Protein AF-A0A779UK23-F1 (afdb_monomer_lite)

InterPro domains:
  IPR019720 Plasmid stability protein, StbB [PF10784] (1-56)
  IPR038307 StbB superfamily [G3DSA:6.10.290.20] (1-67)

Foldseek 3Di:
DVVVVVVLVPDDPVCSVVVVVVCVVVLVVCCVVPVVVSVVVVVVDPPDPPPPDPPPPPPVPPPDDPDPPPCVVVVVVVVCVVDPD

Sequence (85 aa):
EQEACNYLDSLPASERSRAQRAAFLAGLALIKRNPAFAYWMAEWPEDNLPFNTVSIKETYQDNQPSGVECNFYKIKKNIQTLFPE

Radius of gyration: 22.12 Å; chains: 1; bounding box: 39×26×66 Å

Organism: Escherichia coli (NCBI:txid562)

pLDDT: mean 75.84, std 20.15, range [37.12, 97.19]

Structure (mmCIF, N/CA/C/O backbone):
data_AF-A0A779UK23-F1
#
_entry.id   AF-A0A779UK23-F1
#
loop_
_atom_site.group_PDB
_atom_site.id
_atom_site.type_symbol
_atom_site.label_atom_id
_atom_site.label_alt_id
_atom_site.label_comp_id
_atom_site.label_asym_id
_atom_site.label_entity_id
_atom_site.label_seq_id
_atom_site.pdbx_PDB_ins_code
_atom_site.Cartn_x
_atom_site.Cartn_y
_atom_site.Cartn_z
_atom_site.occupancy
_atom_site.B_iso_or_equiv
_atom_site.auth_seq_id
_atom_site.auth_comp_id
_atom_site.auth_asym_id
_atom_site.auth_atom_id
_atom_site.pdbx_PDB_model_num
ATOM 1 N N . GLU A 1 1 ? -3.428 -0.966 -10.755 1.00 83.94 1 GLU A N 1
ATOM 2 C CA . GLU A 1 1 ? -4.378 -0.138 -9.969 1.00 83.94 1 GLU A CA 1
ATOM 3 C C . GLU A 1 1 ? -5.572 -0.944 -9.457 1.00 83.94 1 GLU A C 1
ATOM 5 O O . GLU A 1 1 ? -5.744 -0.999 -8.247 1.00 83.94 1 GLU A O 1
ATOM 10 N N . GLN A 1 2 ? -6.333 -1.624 -10.328 1.00 90.69 2 GLN A N 1
ATOM 11 C CA . GLN A 1 2 ? -7.495 -2.437 -9.926 1.00 90.69 2 GLN A CA 1
ATOM 12 C C . GLN A 1 2 ? -7.191 -3.429 -8.790 1.00 90.69 2 GLN A C 1
ATOM 14 O O . GLN A 1 2 ? -7.952 -3.498 -7.832 1.00 90.69 2 GLN A O 1
ATOM 19 N N . GLU A 1 3 ? -6.058 -4.135 -8.848 1.00 91.12 3 GLU A N 1
ATOM 20 C CA . GLU A 1 3 ? -5.635 -5.070 -7.792 1.00 91.12 3 GLU A CA 1
ATOM 21 C C .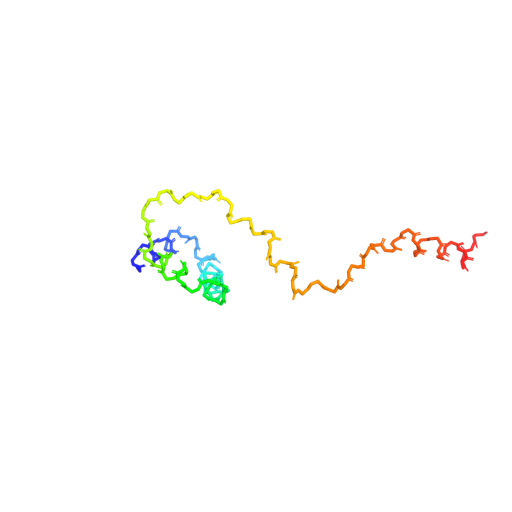 GLU A 1 3 ? -5.478 -4.404 -6.419 1.00 91.12 3 GLU A C 1
ATOM 23 O O . GLU A 1 3 ? -5.947 -4.916 -5.404 1.00 91.12 3 GLU A O 1
ATOM 28 N N . ALA A 1 4 ? -4.892 -3.206 -6.379 1.00 90.88 4 ALA A N 1
ATOM 29 C CA . ALA A 1 4 ? -4.737 -2.453 -5.141 1.00 90.88 4 ALA A CA 1
ATOM 30 C C . ALA A 1 4 ? -6.098 -2.008 -4.577 1.00 90.88 4 ALA A C 1
ATOM 32 O O . ALA A 1 4 ? -6.309 -2.050 -3.364 1.00 90.88 4 ALA A O 1
ATOM 33 N N . CYS A 1 5 ? -7.036 -1.615 -5.446 1.00 91.31 5 CYS A N 1
ATOM 34 C CA . CYS A 1 5 ? -8.407 -1.285 -5.053 1.00 91.31 5 CYS A CA 1
ATOM 35 C C . CYS A 1 5 ? -9.148 -2.513 -4.515 1.00 91.31 5 CYS A C 1
ATOM 37 O O . CYS A 1 5 ? -9.707 -2.443 -3.423 1.00 91.31 5 CYS A O 1
ATOM 39 N N . ASN A 1 6 ? -9.069 -3.649 -5.214 1.00 94.06 6 ASN A N 1
ATOM 40 C CA . ASN A 1 6 ? -9.658 -4.917 -4.778 1.00 94.06 6 ASN A CA 1
ATOM 41 C C . ASN A 1 6 ? -9.124 -5.327 -3.396 1.00 94.06 6 ASN A C 1
ATOM 43 O O . ASN A 1 6 ? -9.897 -5.704 -2.512 1.00 94.06 6 ASN A O 1
ATOM 47 N N . TYR A 1 7 ? -7.811 -5.196 -3.178 1.00 92.38 7 TYR A N 1
ATOM 48 C CA . TYR A 1 7 ? -7.203 -5.455 -1.876 1.00 92.38 7 TYR A CA 1
ATOM 49 C C . TYR A 1 7 ? -7.744 -4.511 -0.796 1.00 92.38 7 TYR A C 1
ATOM 51 O O . TYR A 1 7 ? -8.152 -4.971 0.270 1.00 92.38 7 TYR A O 1
ATOM 59 N N . LEU A 1 8 ? -7.814 -3.204 -1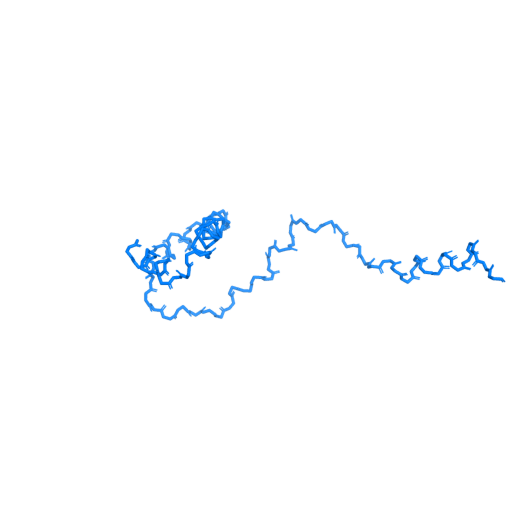.061 1.00 93.62 8 LEU A N 1
ATOM 60 C CA . LEU A 1 8 ? -8.376 -2.245 -0.105 1.00 93.62 8 LEU A CA 1
ATOM 61 C C . LEU A 1 8 ? -9.848 -2.528 0.211 1.00 93.62 8 LEU A C 1
ATOM 63 O O . LEU A 1 8 ? -10.258 -2.391 1.364 1.00 93.62 8 LEU A O 1
ATOM 67 N N . ASP A 1 9 ? -10.634 -2.952 -0.775 1.00 94.50 9 ASP A N 1
ATOM 68 C CA . ASP A 1 9 ? -12.039 -3.296 -0.579 1.00 94.50 9 ASP A CA 1
ATOM 69 C C . ASP A 1 9 ? -12.232 -4.599 0.203 1.00 94.50 9 ASP A C 1
ATOM 71 O O . ASP A 1 9 ? -13.220 -4.730 0.932 1.00 94.50 9 ASP A O 1
ATOM 75 N N . SER A 1 10 ? -11.264 -5.516 0.147 1.00 95.19 10 SER A N 1
ATOM 76 C CA . SER A 1 10 ? -11.264 -6.720 0.986 1.00 95.19 10 SER A CA 1
ATOM 77 C C . SER A 1 10 ? -11.076 -6.418 2.482 1.00 95.19 10 SER A C 1
ATOM 79 O O . SER A 1 10 ? -11.481 -7.215 3.329 1.00 95.19 10 SER A O 1
ATOM 81 N N . LEU A 1 11 ? -10.500 -5.258 2.829 1.00 94.62 11 LEU A N 1
ATOM 82 C CA . LEU A 1 11 ? -10.258 -4.876 4.220 1.00 94.62 11 LEU A CA 1
ATOM 83 C C . LEU A 1 11 ? -11.539 -4.389 4.922 1.00 94.62 11 LEU A C 1
ATOM 85 O O . LEU A 1 11 ? -12.387 -3.732 4.297 1.00 94.62 11 LEU A O 1
ATOM 89 N N . PRO A 1 12 ? -11.653 -4.597 6.252 1.00 94.25 12 PRO A N 1
ATOM 90 C CA . PRO A 1 12 ? -12.730 -4.020 7.049 1.00 94.25 12 PRO A CA 1
ATOM 91 C C . PRO A 1 12 ? -12.771 -2.493 6.919 1.00 94.25 12 PRO A C 1
ATOM 93 O O . PRO A 1 12 ? -11.732 -1.830 6.901 1.00 94.25 12 PRO A O 1
ATOM 96 N N . ALA A 1 13 ? -13.973 -1.910 6.896 1.00 87.81 13 ALA A N 1
ATOM 97 C CA . ALA A 1 13 ? -14.171 -0.469 6.701 1.00 87.81 13 ALA A CA 1
ATOM 98 C C . ALA A 1 13 ? -13.378 0.413 7.691 1.00 87.81 13 ALA A C 1
ATOM 100 O O . ALA A 1 13 ? -12.893 1.480 7.313 1.00 87.81 13 ALA A O 1
ATOM 101 N N . SER A 1 14 ? -13.189 -0.045 8.933 1.00 88.69 14 SER A N 1
ATOM 102 C CA . SER A 1 14 ? -12.390 0.646 9.956 1.00 88.69 14 SER A CA 1
ATOM 103 C C . SER A 1 14 ? -10.894 0.724 9.622 1.00 88.69 14 SER A C 1
ATOM 105 O O . SER A 1 14 ? -10.196 1.604 10.126 1.00 88.69 14 SER A O 1
ATOM 107 N N . GLU A 1 15 ? -10.392 -0.165 8.765 1.00 93.56 15 GLU A N 1
ATOM 108 C CA . GLU A 1 15 ? -8.968 -0.299 8.456 1.00 93.56 15 GLU A CA 1
ATOM 109 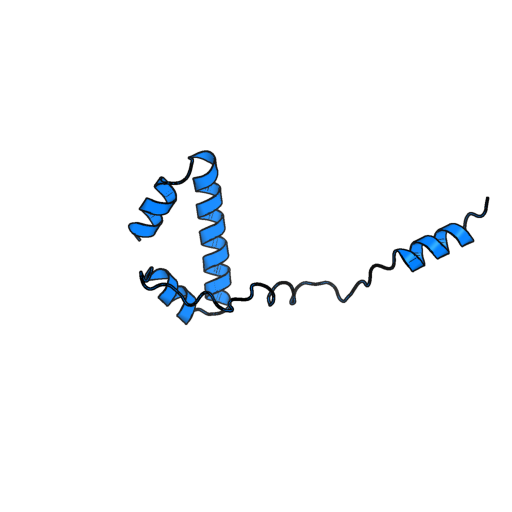C C . GLU A 1 15 ? -8.583 0.292 7.103 1.00 93.56 15 GLU A C 1
ATOM 111 O O . GLU A 1 15 ? -7.421 0.652 6.913 1.00 93.56 15 GLU A O 1
ATOM 116 N N . ARG A 1 16 ? -9.543 0.472 6.187 1.00 94.56 16 ARG A N 1
ATOM 117 C CA . ARG A 1 16 ? -9.290 0.998 4.834 1.00 94.56 16 ARG A CA 1
ATOM 11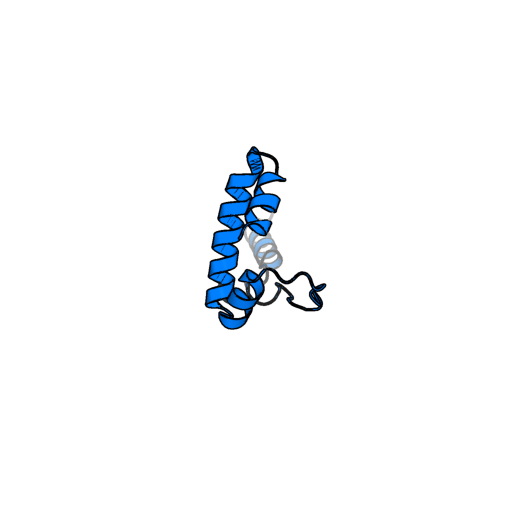8 C C . ARG A 1 16 ? -8.560 2.337 4.848 1.00 94.56 16 ARG A C 1
ATOM 120 O O . ARG A 1 16 ? -7.528 2.489 4.202 1.00 94.56 16 ARG A O 1
ATOM 127 N N . SER A 1 17 ? -9.051 3.291 5.641 1.00 92.50 17 SER A N 1
ATOM 128 C CA . SER A 1 17 ? -8.444 4.627 5.743 1.00 92.50 17 SER A CA 1
ATOM 129 C C . SER A 1 17 ? -7.017 4.578 6.300 1.00 92.50 17 SER A C 1
ATOM 131 O O . SER A 1 17 ? -6.144 5.339 5.877 1.00 92.50 17 SER A O 1
ATOM 133 N N . ARG A 1 18 ? -6.753 3.651 7.228 1.00 94.00 18 ARG A N 1
ATOM 134 C CA . ARG A 1 18 ? -5.425 3.422 7.801 1.00 94.00 18 ARG A CA 1
ATOM 135 C C . ARG A 1 18 ? -4.490 2.794 6.771 1.00 94.00 18 ARG A C 1
ATOM 137 O O . ARG A 1 18 ? -3.369 3.271 6.619 1.00 94.00 18 ARG A O 1
ATOM 144 N N . ALA A 1 19 ? -4.957 1.780 6.047 1.00 94.19 19 ALA A N 1
ATOM 145 C CA . ALA A 1 19 ? -4.197 1.100 5.005 1.00 94.19 19 ALA A CA 1
ATOM 146 C C . ALA A 1 19 ? -3.831 2.048 3.855 1.00 94.19 19 ALA A C 1
ATOM 148 O O . ALA A 1 19 ? -2.672 2.089 3.460 1.00 94.19 19 ALA A O 1
ATOM 149 N N . GLN A 1 20 ? -4.765 2.881 3.389 1.00 94.44 20 GLN A N 1
ATOM 150 C CA . GLN A 1 20 ? -4.504 3.897 2.361 1.00 94.44 20 GLN A CA 1
ATOM 151 C C . GLN A 1 20 ? -3.413 4.884 2.790 1.00 94.44 20 GLN A C 1
ATOM 153 O O . GLN A 1 20 ? -2.460 5.127 2.050 1.00 94.44 20 GLN A O 1
ATOM 158 N N . ARG A 1 21 ? -3.519 5.428 4.011 1.00 95.38 21 ARG A N 1
ATOM 159 C CA . ARG A 1 21 ? -2.508 6.345 4.561 1.00 95.38 21 ARG A CA 1
ATOM 160 C C . ARG A 1 21 ? -1.146 5.669 4.685 1.00 95.38 21 ARG A C 1
ATOM 162 O O . ARG A 1 21 ? -0.141 6.260 4.304 1.00 95.38 21 ARG A O 1
ATOM 169 N N . ALA A 1 22 ? -1.110 4.441 5.196 1.00 95.31 22 ALA A N 1
ATOM 170 C CA . ALA A 1 22 ? 0.125 3.679 5.335 1.00 95.31 22 ALA A CA 1
ATOM 171 C C . ALA A 1 22 ? 0.756 3.372 3.970 1.00 95.31 22 ALA A C 1
ATOM 173 O O . ALA A 1 22 ? 1.951 3.589 3.804 1.00 95.31 22 ALA A O 1
ATOM 174 N N . ALA A 1 23 ? -0.039 2.944 2.988 1.00 94.19 23 ALA A N 1
ATOM 175 C CA . ALA A 1 23 ? 0.420 2.675 1.630 1.00 94.19 23 ALA A CA 1
ATOM 176 C C . ALA A 1 23 ? 0.991 3.935 0.966 1.00 94.19 23 ALA A C 1
ATOM 178 O O . ALA A 1 23 ? 2.064 3.876 0.372 1.00 94.19 23 ALA A O 1
ATOM 179 N N . PHE A 1 24 ? 0.337 5.089 1.135 1.00 95.25 24 PHE A N 1
ATOM 180 C CA . PHE A 1 24 ? 0.843 6.367 0.635 1.00 95.25 24 PHE A CA 1
ATOM 181 C C . PHE A 1 24 ? 2.192 6.740 1.266 1.00 95.25 24 PHE A C 1
ATOM 183 O O . PHE A 1 24 ? 3.151 7.041 0.556 1.00 95.25 24 PHE A O 1
ATOM 190 N N . LEU A 1 25 ? 2.295 6.679 2.598 1.00 97.19 25 LEU A N 1
ATOM 191 C CA . LEU A 1 25 ? 3.530 7.018 3.311 1.00 97.19 25 LEU A CA 1
ATOM 192 C C . LEU A 1 25 ? 4.669 6.042 2.991 1.00 97.19 25 LEU A C 1
ATOM 194 O O . LEU A 1 25 ? 5.798 6.475 2.759 1.00 97.19 25 LEU A O 1
ATOM 198 N N . ALA A 1 26 ? 4.378 4.742 2.944 1.00 94.56 26 ALA A N 1
ATOM 199 C CA . ALA A 1 26 ? 5.344 3.713 2.579 1.00 94.56 26 ALA A CA 1
ATOM 200 C C . ALA A 1 26 ? 5.807 3.875 1.126 1.00 94.56 26 ALA A C 1
ATOM 202 O O . ALA A 1 26 ? 7.006 3.823 0.864 1.00 94.56 26 ALA A O 1
ATOM 203 N N . GLY A 1 27 ? 4.880 4.150 0.204 1.00 94.00 27 GLY A N 1
ATOM 204 C CA . GLY A 1 27 ? 5.182 4.442 -1.194 1.00 94.00 27 GLY A CA 1
ATOM 205 C C . GLY A 1 27 ? 6.103 5.652 -1.340 1.00 94.00 27 GLY A C 1
ATOM 206 O O . GLY A 1 27 ? 7.127 5.557 -2.009 1.00 94.00 27 GLY A O 1
ATOM 207 N N . LEU A 1 28 ? 5.821 6.761 -0.648 1.00 96.62 28 LEU A N 1
ATOM 208 C CA . LEU A 1 28 ? 6.694 7.942 -0.660 1.00 96.62 28 LEU A CA 1
ATOM 209 C C . LEU A 1 28 ? 8.081 7.666 -0.070 1.00 96.62 28 LEU A C 1
ATOM 211 O O . LEU A 1 28 ? 9.088 8.094 -0.637 1.00 96.62 28 LEU A O 1
ATOM 215 N N . ALA A 1 29 ? 8.150 6.955 1.057 1.00 96.06 29 ALA A N 1
ATOM 216 C CA . ALA A 1 29 ? 9.423 6.573 1.660 1.00 96.06 29 ALA A CA 1
ATOM 217 C C . ALA A 1 29 ? 10.244 5.683 0.713 1.00 96.06 29 ALA A C 1
ATOM 219 O O . ALA A 1 29 ? 11.457 5.867 0.583 1.00 96.06 29 ALA A O 1
ATOM 220 N N . LEU A 1 30 ? 9.578 4.763 0.010 1.00 92.38 30 LEU A N 1
ATOM 221 C CA . LEU A 1 30 ? 10.205 3.881 -0.963 1.00 92.38 30 LEU A CA 1
ATOM 222 C C . LEU A 1 30 ? 10.683 4.642 -2.198 1.00 92.38 30 LEU A C 1
ATOM 224 O O . LEU A 1 30 ? 11.831 4.464 -2.584 1.00 92.38 30 LEU A O 1
ATOM 228 N N . ILE A 1 31 ? 9.862 5.534 -2.759 1.00 93.38 31 ILE A N 1
ATOM 229 C CA . ILE A 1 31 ? 10.249 6.397 -3.886 1.00 93.38 31 ILE A CA 1
ATOM 230 C C . ILE A 1 31 ? 11.474 7.230 -3.508 1.00 93.38 31 ILE A C 1
ATOM 232 O O . ILE A 1 31 ? 12.420 7.313 -4.284 1.00 93.38 31 ILE A O 1
ATOM 236 N N . LYS A 1 32 ? 11.505 7.802 -2.298 1.00 94.75 32 LYS A N 1
ATOM 237 C CA . LYS A 1 32 ? 12.649 8.595 -1.828 1.00 94.75 32 LYS A CA 1
ATOM 238 C C . LYS A 1 32 ? 13.940 7.770 -1.721 1.00 94.75 32 LYS A C 1
ATOM 240 O O . LYS A 1 32 ? 15.014 8.310 -1.967 1.00 94.75 32 LYS A O 1
ATOM 245 N N . ARG A 1 33 ? 13.853 6.493 -1.331 1.00 91.25 33 ARG A N 1
ATOM 246 C CA . ARG A 1 33 ? 15.020 5.613 -1.131 1.00 91.25 33 ARG A CA 1
ATOM 247 C C . ARG A 1 33 ? 15.466 4.913 -2.418 1.00 91.25 33 ARG A C 1
ATOM 249 O O . ARG A 1 33 ? 16.663 4.798 -2.659 1.00 91.25 33 ARG A O 1
ATOM 256 N N . ASN A 1 34 ? 14.524 4.405 -3.206 1.00 91.88 34 ASN A N 1
ATOM 257 C CA . ASN A 1 34 ? 14.767 3.663 -4.438 1.00 91.88 34 ASN A CA 1
ATOM 258 C C . ASN A 1 34 ? 13.590 3.853 -5.423 1.00 91.88 34 ASN A C 1
ATOM 260 O O . ASN A 1 34 ? 12.655 3.045 -5.430 1.00 91.88 34 ASN A O 1
ATOM 264 N N . PRO A 1 35 ? 13.635 4.900 -6.269 1.00 93.44 35 PRO A N 1
ATOM 265 C CA . PRO A 1 35 ? 12.563 5.209 -7.212 1.00 93.44 35 PRO A CA 1
ATOM 266 C C . PRO A 1 35 ? 12.285 4.081 -8.209 1.00 93.44 35 PRO A C 1
ATOM 268 O O . PRO A 1 35 ? 11.130 3.737 -8.431 1.00 93.44 35 PRO A O 1
ATOM 271 N N . ALA A 1 36 ? 13.330 3.478 -8.788 1.00 92.31 36 ALA A N 1
ATOM 272 C CA . ALA A 1 36 ? 13.179 2.436 -9.805 1.00 92.31 36 ALA A CA 1
ATOM 273 C C . ALA A 1 36 ? 12.439 1.212 -9.249 1.00 92.31 36 ALA A C 1
ATOM 275 O O . ALA A 1 36 ? 11.501 0.715 -9.868 1.00 92.31 36 ALA A O 1
ATOM 276 N N . PHE A 1 37 ? 12.807 0.779 -8.040 1.00 89.50 37 PHE A N 1
ATOM 277 C CA . PHE A 1 37 ? 12.124 -0.321 -7.367 1.00 89.50 37 PHE A CA 1
ATOM 278 C C . PHE A 1 37 ? 10.693 0.044 -6.951 1.00 89.50 37 PHE A C 1
ATOM 280 O O . PHE A 1 37 ? 9.805 -0.795 -7.042 1.00 89.50 37 PHE A O 1
ATOM 287 N N . ALA A 1 38 ? 10.445 1.290 -6.532 1.00 92.62 38 ALA A N 1
ATOM 288 C CA . ALA A 1 38 ? 9.096 1.744 -6.198 1.00 92.62 38 ALA A CA 1
ATOM 289 C C . ALA A 1 38 ? 8.152 1.702 -7.409 1.00 92.62 38 ALA A C 1
ATOM 291 O O . ALA A 1 38 ? 7.019 1.242 -7.277 1.00 92.62 38 ALA A O 1
ATOM 292 N N . TYR A 1 39 ? 8.619 2.145 -8.580 1.00 92.12 39 TYR A N 1
ATOM 293 C CA . TYR A 1 39 ? 7.834 2.082 -9.814 1.00 92.12 39 TYR A CA 1
ATOM 294 C C . TYR A 1 39 ? 7.609 0.647 -10.276 1.00 92.12 39 TYR A C 1
ATOM 296 O O . TYR A 1 39 ? 6.481 0.300 -10.603 1.00 92.12 39 TYR A O 1
ATOM 304 N N . TRP A 1 40 ? 8.633 -0.203 -10.203 1.00 90.94 40 TRP A N 1
ATOM 305 C CA . TRP A 1 40 ? 8.472 -1.624 -10.495 1.00 90.94 40 TRP A CA 1
ATOM 306 C C . TRP A 1 40 ? 7.465 -2.302 -9.545 1.00 90.94 40 TRP A C 1
ATOM 308 O O . TRP A 1 40 ? 6.595 -3.037 -9.992 1.00 90.94 40 TRP A O 1
ATOM 318 N N . MET A 1 41 ? 7.488 -1.992 -8.241 1.00 89.25 41 MET A N 1
ATOM 319 C CA . MET A 1 41 ? 6.468 -2.484 -7.299 1.00 89.25 41 MET A CA 1
ATOM 320 C C . MET A 1 41 ? 5.061 -1.957 -7.615 1.00 89.25 41 MET A C 1
ATOM 322 O O . MET A 1 41 ? 4.076 -2.644 -7.348 1.00 89.25 41 MET A O 1
ATOM 326 N N . ALA A 1 42 ? 4.944 -0.749 -8.174 1.00 91.50 42 ALA A N 1
ATOM 327 C CA . ALA A 1 42 ? 3.658 -0.178 -8.567 1.00 91.50 42 ALA A CA 1
ATOM 328 C C . ALA A 1 42 ? 3.016 -0.909 -9.762 1.00 91.50 42 ALA A C 1
ATOM 330 O O . ALA A 1 42 ? 1.798 -0.827 -9.929 1.00 91.50 42 ALA A O 1
ATOM 331 N N . GLU A 1 43 ? 3.800 -1.658 -10.547 1.00 90.25 43 GLU A N 1
ATOM 332 C CA . GLU A 1 43 ? 3.294 -2.565 -11.589 1.00 90.25 43 GLU A CA 1
ATOM 333 C C . GLU A 1 43 ? 2.584 -3.797 -11.005 1.00 90.25 43 GLU A C 1
ATOM 335 O O . GLU A 1 43 ? 1.901 -4.503 -11.739 1.00 90.25 43 GLU A O 1
ATOM 340 N N . TRP A 1 44 ? 2.673 -4.005 -9.683 1.00 86.81 44 TRP A N 1
ATOM 341 C CA . TRP A 1 44 ? 2.016 -5.090 -8.950 1.00 86.81 44 TRP A CA 1
ATOM 342 C C . TRP A 1 44 ? 2.332 -6.481 -9.541 1.00 86.81 44 TRP A C 1
ATOM 344 O O . TRP A 1 44 ? 1.420 -7.198 -9.954 1.00 86.81 44 TRP A O 1
ATOM 354 N N . PRO A 1 45 ? 3.621 -6.866 -9.626 1.00 82.00 45 PRO A N 1
ATOM 355 C CA . PRO A 1 45 ? 4.019 -8.127 -10.246 1.00 82.00 45 PRO A CA 1
ATOM 356 C C . PRO A 1 45 ? 3.453 -9.332 -9.478 1.00 82.00 45 PRO A C 1
ATOM 358 O O . PRO A 1 45 ? 3.503 -9.368 -8.249 1.00 82.00 45 PRO A O 1
ATOM 361 N N . GLU A 1 46 ? 2.941 -10.331 -10.204 1.00 75.62 46 GLU A N 1
ATOM 362 C CA . GLU A 1 46 ? 2.380 -11.561 -9.615 1.00 75.62 46 GLU A CA 1
ATOM 363 C C . GLU A 1 46 ? 3.445 -12.561 -9.147 1.00 75.62 46 GLU A C 1
ATOM 365 O O . GLU A 1 46 ? 3.165 -13.447 -8.338 1.00 75.62 46 GLU A O 1
ATOM 370 N N . ASP A 1 47 ? 4.678 -12.425 -9.638 1.00 69.56 47 ASP A N 1
ATOM 371 C CA . ASP A 1 47 ? 5.755 -13.340 -9.298 1.00 69.56 47 ASP A CA 1
ATOM 372 C C . ASP A 1 47 ? 6.142 -13.188 -7.829 1.00 69.56 47 ASP A C 1
ATOM 374 O O . ASP A 1 47 ? 6.434 -12.088 -7.356 1.00 69.56 47 ASP A O 1
ATOM 378 N N . ASN A 1 48 ? 6.164 -14.327 -7.126 1.00 56.56 48 ASN A N 1
ATOM 379 C CA . ASN A 1 48 ? 6.618 -14.471 -5.748 1.00 56.56 48 ASN A CA 1
ATOM 380 C C . ASN A 1 48 ? 7.950 -13.742 -5.570 1.00 56.56 48 ASN A C 1
ATOM 382 O O . ASN A 1 48 ? 9.020 -14.282 -5.864 1.00 56.56 48 ASN A O 1
ATOM 386 N N . LEU A 1 49 ? 7.862 -12.501 -5.094 1.00 57.28 49 LEU A N 1
ATOM 387 C CA . LEU A 1 49 ? 9.005 -11.684 -4.751 1.00 57.2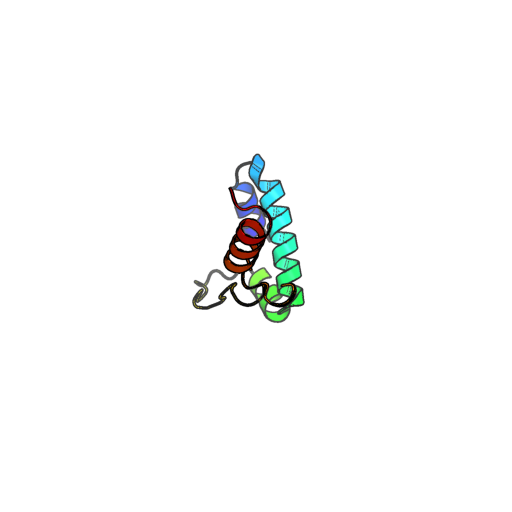8 49 LEU A CA 1
ATOM 388 C C . LEU A 1 49 ? 9.954 -12.549 -3.919 1.00 57.28 49 LEU A C 1
ATOM 390 O O . LEU A 1 49 ? 9.507 -13.165 -2.943 1.00 57.28 49 LEU A O 1
ATOM 394 N N . PRO A 1 50 ? 11.258 -12.585 -4.232 1.00 50.00 50 PRO A N 1
ATOM 395 C CA . PRO A 1 50 ? 12.233 -13.064 -3.280 1.00 50.00 50 PRO A CA 1
ATOM 396 C C . PRO A 1 50 ? 12.261 -12.038 -2.142 1.00 50.00 50 PRO A C 1
ATOM 398 O O . PRO A 1 50 ? 13.149 -11.196 -2.058 1.00 50.00 50 PRO A O 1
ATOM 401 N N . PHE A 1 51 ? 11.286 -12.105 -1.231 1.00 52.97 51 PHE A N 1
ATOM 402 C CA . PHE A 1 51 ? 11.281 -11.436 0.069 1.00 52.97 51 PHE A CA 1
ATOM 403 C C . PHE A 1 51 ? 12.338 -12.078 0.986 1.00 52.97 51 PHE A C 1
ATOM 405 O O . PHE A 1 51 ? 12.131 -12.282 2.175 1.00 52.97 51 PHE A O 1
ATOM 412 N N . ASN A 1 52 ? 13.508 -12.399 0.443 1.00 47.69 52 ASN A N 1
ATOM 413 C CA . ASN A 1 52 ? 14.719 -12.534 1.216 1.00 47.69 52 ASN A CA 1
ATOM 414 C C . ASN A 1 52 ? 15.414 -11.176 1.117 1.00 47.69 52 ASN A C 1
ATOM 416 O O . ASN A 1 52 ? 15.863 -10.776 0.054 1.00 47.69 52 ASN A O 1
ATOM 420 N N . THR A 1 53 ? 15.476 -10.476 2.249 1.00 48.88 53 THR A N 1
ATOM 421 C CA . THR A 1 53 ? 16.380 -9.345 2.512 1.00 48.88 53 THR A CA 1
ATOM 422 C C . THR A 1 53 ? 16.015 -7.939 2.023 1.00 48.88 53 THR A C 1
ATOM 424 O O . THR A 1 53 ? 16.921 -7.130 1.847 1.00 48.88 53 THR A O 1
ATOM 427 N N . VAL A 1 54 ? 14.743 -7.525 2.002 1.00 48.81 54 VAL A N 1
ATOM 428 C CA . VAL A 1 54 ? 14.484 -6.144 2.474 1.00 48.81 54 VAL A CA 1
ATOM 429 C C . VAL A 1 54 ? 14.373 -6.225 3.986 1.00 48.81 54 VAL A C 1
ATOM 431 O O . VAL A 1 54 ? 13.298 -6.208 4.578 1.00 48.81 54 VAL A O 1
ATOM 434 N N . SER A 1 55 ? 15.531 -6.403 4.620 1.00 44.84 55 SER A N 1
ATOM 435 C CA . SER A 1 55 ? 15.673 -6.168 6.044 1.00 44.84 55 SER A CA 1
ATOM 436 C C . SER A 1 55 ? 15.271 -4.713 6.268 1.00 44.84 55 SER A C 1
ATOM 438 O O . SER A 1 55 ? 16.063 -3.797 6.047 1.00 44.84 55 SER A O 1
ATOM 440 N N . ILE A 1 56 ? 14.040 -4.472 6.722 1.00 49.34 56 ILE A N 1
ATOM 441 C CA . ILE A 1 56 ? 13.615 -3.185 7.291 1.00 49.34 56 ILE A CA 1
ATOM 442 C C . ILE A 1 56 ? 14.333 -2.995 8.651 1.00 49.34 56 ILE A C 1
ATOM 444 O O . ILE A 1 56 ? 13.733 -2.648 9.661 1.00 49.34 56 ILE A O 1
ATOM 448 N N . LYS A 1 57 ? 15.638 -3.289 8.716 1.00 45.94 57 LYS A N 1
ATOM 449 C CA . LYS A 1 57 ? 16.540 -2.921 9.809 1.00 45.94 57 LYS A CA 1
ATOM 450 C C . LYS A 1 57 ? 17.471 -1.769 9.438 1.00 45.94 57 LYS A C 1
ATOM 452 O O . LYS A 1 57 ? 18.143 -1.262 10.323 1.00 45.94 57 LYS A O 1
ATOM 457 N N . GLU A 1 58 ? 17.470 -1.276 8.200 1.00 46.81 58 GLU A N 1
ATOM 458 C CA . GLU A 1 58 ? 18.432 -0.244 7.774 1.00 46.81 58 GLU A CA 1
ATOM 459 C C . GLU A 1 58 ? 17.809 1.128 7.480 1.00 46.81 58 GLU A C 1
ATOM 461 O O . GLU A 1 58 ? 18.237 1.836 6.572 1.00 46.81 58 GLU A O 1
ATOM 466 N N . THR A 1 59 ? 16.760 1.548 8.196 1.00 42.00 59 THR A N 1
ATOM 467 C CA . THR A 1 59 ? 16.372 2.983 8.164 1.00 42.00 59 THR A CA 1
ATOM 468 C C . THR A 1 59 ? 15.817 3.571 9.457 1.00 42.00 59 THR A C 1
ATOM 470 O O . THR A 1 59 ? 15.519 4.758 9.492 1.00 42.00 59 THR A O 1
ATOM 473 N N . TYR A 1 60 ? 15.821 2.827 10.566 1.00 42.34 60 TYR A N 1
ATOM 474 C CA . TYR A 1 60 ? 15.824 3.437 11.906 1.00 42.34 60 TYR A CA 1
ATOM 475 C C . TYR A 1 60 ? 17.256 3.786 12.361 1.00 42.34 60 TYR A C 1
ATOM 477 O O . TYR A 1 60 ? 17.592 3.641 13.531 1.00 42.34 60 TYR A O 1
ATOM 485 N N . GLN A 1 61 ? 18.122 4.198 11.431 1.00 42.53 61 GLN A N 1
ATOM 486 C CA . GLN A 1 61 ? 19.521 4.566 11.689 1.00 42.53 61 GLN A CA 1
ATOM 487 C C . GLN A 1 61 ? 19.916 5.896 11.024 1.00 42.53 61 GLN A C 1
ATOM 489 O O . GLN A 1 61 ? 21.089 6.126 10.781 1.00 42.53 61 GLN A O 1
ATOM 494 N N . ASP A 1 62 ? 18.962 6.798 10.760 1.00 41.88 62 ASP A N 1
ATOM 495 C CA . ASP A 1 62 ? 19.312 8.193 10.418 1.00 41.88 62 ASP A CA 1
ATOM 496 C C . ASP A 1 62 ? 18.391 9.240 11.071 1.00 41.88 62 ASP A C 1
ATOM 498 O O . ASP A 1 62 ? 18.167 10.329 10.564 1.00 41.88 62 ASP A O 1
ATOM 502 N N . ASN A 1 63 ? 17.813 8.868 12.217 1.00 43.75 63 ASN A N 1
ATOM 503 C CA . ASN A 1 63 ? 17.257 9.771 13.234 1.00 43.75 63 ASN A CA 1
ATOM 504 C C . ASN A 1 63 ? 17.241 9.060 14.604 1.00 43.75 63 ASN A C 1
ATOM 506 O O . 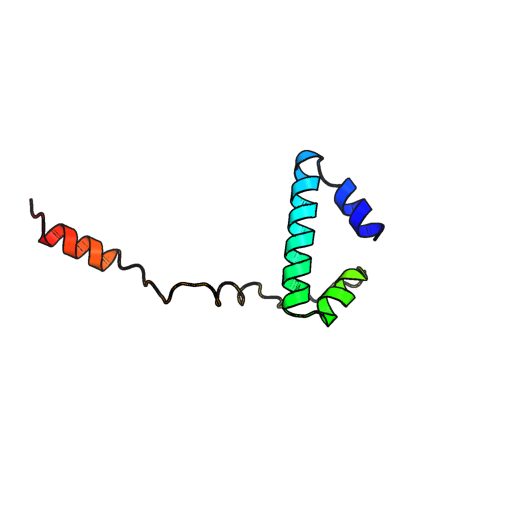ASN A 1 63 ? 16.293 9.189 15.379 1.00 43.75 63 ASN A O 1
ATOM 510 N N . GLN A 1 64 ? 18.270 8.258 14.909 1.00 37.12 64 GLN A N 1
ATOM 511 C CA . GLN A 1 64 ? 18.557 7.970 16.312 1.00 37.12 64 GLN A CA 1
ATOM 512 C C . GLN A 1 64 ? 19.340 9.167 16.858 1.00 37.12 64 GLN A C 1
ATOM 514 O O . GLN A 1 64 ? 20.379 9.498 16.282 1.00 37.12 64 GLN A O 1
ATOM 519 N N . PRO A 1 65 ? 18.908 9.823 17.951 1.00 39.19 65 PRO A N 1
ATOM 520 C CA . PRO A 1 65 ? 19.870 10.565 18.745 1.00 39.19 65 PRO A CA 1
ATOM 521 C C . PRO A 1 65 ? 20.983 9.579 19.106 1.00 39.19 65 PRO A C 1
ATOM 523 O O . PRO A 1 65 ? 20.702 8.449 19.514 1.00 39.19 65 PRO A O 1
ATOM 526 N N . SER A 1 66 ? 22.224 10.000 18.867 1.00 39.88 66 SER A N 1
ATOM 527 C CA . SER A 1 66 ? 23.456 9.304 19.235 1.00 39.88 66 SER A CA 1
ATOM 528 C C . SER A 1 66 ? 23.266 8.441 20.480 1.00 39.88 66 SER A C 1
ATOM 530 O O . SER A 1 66 ? 22.756 8.949 21.481 1.00 39.88 66 SER A O 1
ATOM 532 N N . GLY A 1 67 ? 23.685 7.176 20.400 1.00 44.06 67 GLY A N 1
ATOM 533 C CA . GLY A 1 67 ? 23.549 6.161 21.439 1.00 44.06 67 GLY A CA 1
ATOM 534 C C . GLY A 1 67 ? 23.445 6.720 22.854 1.00 44.06 67 GLY A C 1
ATOM 535 O O . GLY A 1 67 ? 24.438 7.076 23.480 1.00 44.06 67 GLY A O 1
ATOM 536 N N . VAL A 1 68 ? 22.224 6.741 23.380 1.00 44.78 68 VAL A N 1
ATOM 537 C CA . VAL A 1 68 ? 22.036 6.682 24.820 1.00 44.78 68 VAL A CA 1
ATOM 538 C C . VAL A 1 68 ? 21.999 5.197 25.130 1.00 44.78 68 VAL A C 1
ATOM 540 O O . VAL A 1 68 ? 20.934 4.586 25.201 1.00 44.78 68 VAL A O 1
ATOM 543 N N . GLU A 1 69 ? 23.186 4.599 25.283 1.00 50.12 69 GLU A N 1
ATOM 544 C CA . GLU A 1 69 ? 23.313 3.470 26.201 1.00 50.12 69 GLU A CA 1
ATOM 545 C C . GLU A 1 69 ? 22.519 3.857 27.439 1.00 50.12 69 GLU A C 1
ATOM 547 O O . GLU A 1 69 ? 22.775 4.899 28.052 1.00 50.12 69 GLU A O 1
ATOM 552 N N . CYS A 1 70 ? 21.469 3.088 27.712 1.00 48.44 70 CYS A N 1
ATOM 553 C CA . CYS A 1 70 ? 20.522 3.381 28.761 1.00 48.44 70 CYS A CA 1
ATOM 554 C C . CYS A 1 70 ? 21.307 3.489 30.071 1.00 48.44 70 CYS A C 1
ATOM 556 O O . CYS A 1 70 ? 21.643 2.492 30.710 1.00 48.44 70 CYS A O 1
ATOM 558 N N . ASN A 1 71 ? 21.604 4.729 30.466 1.00 55.75 71 ASN A N 1
ATOM 559 C CA . ASN A 1 71 ? 22.328 5.126 31.669 1.00 55.75 71 ASN A CA 1
ATOM 560 C C . ASN A 1 71 ? 21.551 4.747 32.941 1.00 55.75 71 ASN A C 1
ATOM 562 O O . ASN A 1 71 ? 21.824 5.276 34.009 1.00 55.75 71 ASN A O 1
ATOM 566 N N . PHE A 1 72 ? 20.578 3.839 32.860 1.00 59.66 72 PHE A N 1
ATOM 567 C CA . PHE A 1 72 ? 19.723 3.412 33.953 1.00 59.66 72 PHE A CA 1
ATOM 568 C C . PHE A 1 72 ? 20.540 2.899 35.141 1.00 59.66 72 PHE A C 1
ATOM 570 O O . PHE A 1 72 ? 20.274 3.276 36.278 1.00 59.66 72 PHE A O 1
ATOM 577 N N . TYR A 1 73 ? 21.607 2.134 34.889 1.00 65.31 73 TYR A N 1
ATOM 578 C CA . TYR A 1 73 ? 22.520 1.680 35.944 1.00 65.31 73 TYR A CA 1
ATOM 579 C C . TYR A 1 73 ? 23.297 2.834 36.597 1.00 65.31 73 TYR A C 1
ATOM 581 O O . TYR A 1 73 ? 23.506 2.831 37.810 1.00 65.31 73 TYR A O 1
ATOM 589 N N . LYS A 1 74 ? 23.682 3.851 35.817 1.00 65.62 74 LYS A N 1
ATOM 590 C CA . LYS A 1 74 ? 24.410 5.037 36.295 1.00 65.62 74 LYS A CA 1
ATOM 591 C C . LYS A 1 74 ? 23.490 5.982 37.074 1.00 65.62 74 LYS A C 1
ATOM 593 O O . LYS A 1 74 ? 23.844 6.426 38.160 1.00 65.62 74 LYS A O 1
ATOM 598 N N . ILE A 1 75 ? 22.277 6.208 36.570 1.00 73.94 75 ILE A N 1
ATOM 599 C CA . ILE A 1 75 ? 21.221 6.996 37.217 1.00 73.94 75 ILE A CA 1
ATOM 600 C C . ILE A 1 75 ? 20.824 6.341 38.543 1.00 73.94 75 ILE A C 1
ATOM 602 O O . ILE A 1 75 ? 20.815 7.015 39.568 1.00 73.94 75 ILE A O 1
ATOM 606 N N . LYS A 1 76 ? 20.589 5.021 38.561 1.00 75.19 76 LYS A N 1
ATOM 607 C CA . LYS A 1 76 ? 20.246 4.284 39.787 1.00 75.19 76 LYS A CA 1
ATOM 608 C C . LYS A 1 76 ? 21.332 4.412 40.861 1.00 75.19 76 LYS A C 1
ATOM 610 O O . LYS A 1 76 ? 21.012 4.654 42.022 1.00 75.19 76 LYS A O 1
ATOM 615 N N . LYS A 1 77 ? 22.608 4.300 40.475 1.00 76.69 77 LYS A N 1
ATOM 616 C CA . LYS A 1 77 ? 23.740 4.449 41.403 1.00 76.69 77 LYS A CA 1
ATOM 617 C C . LYS A 1 77 ? 23.869 5.881 41.942 1.00 76.69 77 LYS A C 1
ATOM 619 O O . LYS A 1 77 ? 24.145 6.066 43.126 1.00 76.69 77 LYS A O 1
ATOM 624 N N . ASN A 1 78 ? 23.623 6.885 41.100 1.00 73.56 78 ASN A N 1
ATOM 625 C CA . ASN A 1 78 ? 23.653 8.289 41.513 1.00 73.56 78 ASN A CA 1
ATOM 626 C C . ASN A 1 78 ? 22.526 8.620 42.505 1.00 73.56 78 ASN A C 1
ATOM 628 O O . ASN A 1 78 ? 22.790 9.272 43.511 1.00 73.56 78 ASN A O 1
ATOM 632 N N . ILE A 1 79 ? 21.300 8.131 42.273 1.00 79.69 79 ILE A N 1
ATOM 633 C CA . ILE A 1 79 ? 20.164 8.370 43.181 1.00 79.69 79 ILE A CA 1
ATOM 634 C C . ILE A 1 79 ? 20.427 7.758 44.566 1.00 79.69 79 ILE A C 1
ATOM 636 O O . ILE A 1 79 ? 20.213 8.433 45.566 1.00 79.69 79 ILE A O 1
ATOM 640 N N . GLN A 1 80 ? 20.977 6.538 44.638 1.00 80.06 80 GLN A N 1
ATOM 641 C CA . GLN A 1 80 ? 21.344 5.906 45.918 1.00 80.06 80 GLN A CA 1
ATOM 642 C C . GLN A 1 80 ? 22.446 6.646 46.685 1.00 80.06 80 GLN A C 1
ATOM 644 O O . GLN A 1 80 ? 22.512 6.547 47.902 1.00 80.06 80 GLN A O 1
ATOM 649 N N . THR A 1 81 ? 23.319 7.374 45.987 1.00 77.75 81 THR A N 1
ATOM 650 C CA . THR A 1 81 ? 24.398 8.135 46.635 1.00 77.75 81 THR A CA 1
ATOM 651 C C . THR A 1 81 ? 23.882 9.455 47.212 1.00 77.75 81 THR A C 1
ATOM 653 O O . THR A 1 81 ? 24.402 9.932 48.215 1.00 77.75 81 THR A O 1
ATOM 656 N N . LEU A 1 82 ? 22.866 10.053 46.581 1.00 79.56 82 LEU A N 1
ATOM 657 C CA . LEU A 1 82 ? 22.291 11.336 46.997 1.00 79.56 82 LEU A CA 1
ATOM 658 C C . LEU A 1 82 ? 21.232 11.194 48.098 1.00 79.56 82 LEU A C 1
ATOM 660 O O . LEU A 1 82 ? 21.026 12.140 48.852 1.00 79.56 82 LEU A O 1
ATOM 664 N N . PHE A 1 83 ? 20.589 10.029 48.199 1.00 76.81 83 PHE A N 1
ATOM 665 C CA . PHE A 1 83 ? 19.569 9.736 49.207 1.00 76.81 83 PHE A CA 1
ATOM 666 C C . PHE A 1 83 ? 19.822 8.360 49.845 1.00 76.81 83 PHE A C 1
ATOM 668 O O . PHE A 1 83 ? 19.165 7.384 49.474 1.00 76.81 83 PHE A O 1
ATOM 675 N N . PRO A 1 84 ? 20.808 8.246 50.751 1.00 69.00 84 PRO A N 1
ATOM 676 C CA . PRO A 1 84 ? 20.948 7.064 51.591 1.00 69.00 84 PRO A CA 1
ATOM 677 C C . PRO A 1 84 ? 19.833 7.048 52.649 1.00 69.00 84 PRO A C 1
ATOM 679 O O . PRO A 1 84 ? 19.466 8.107 53.159 1.00 69.00 84 PRO A O 1
ATOM 682 N N . GLU A 1 85 ? 19.283 5.866 52.940 1.00 68.19 85 GLU A N 1
ATOM 683 C CA . GLU A 1 85 ? 18.355 5.682 54.072 1.00 68.19 85 GLU A CA 1
ATOM 684 C C . GLU A 1 85 ? 19.042 5.872 55.428 1.00 68.19 85 GLU A C 1
ATOM 686 O O . GLU A 1 85 ? 20.228 5.479 55.553 1.00 68.19 85 GLU A O 1
#

Secondary structure (DSSP, 8-state):
-HHHHHHHHHS-HHHHHHHHHHHHHHHHHHHHH-HHHHHHHHT---S----S---TTSSTTSS--S----THHHHHHHHHHHS--